Protein AF-A0A3D2JF75-F1 (afdb_monomer)

Mean predicted aligned error: 3.1 Å

Foldseek 3Di:
DLVVCVVVVPQEDEDDDACVVLLVSQLVCLVVVNAHAYEYEPPNDWPVSCVDPSNVVRVVRHHYHAPDDFQPPVVDVVNVVVQVCCVVPPVPDDGTSVVVVVVVVVVVVVVVVVVD

Secondary structure (DSSP, 8-state):
-HHHHHHTT-SEEEEES-HHHHHHHHHHHHHTT---EEEEETTS--GGGGGSTTTHHHHTT-EEE-SSSPTT-TTSHHHHHHHHHHHHH-TTPPP-HHHHHHHHHHHHHHHHHTT-

Radius of gyration: 17.29 Å; Cα contacts (8 Å, |Δi|>4): 123; chains: 1; bounding box: 42×23×51 Å

Structure (mmCIF, N/CA/C/O backbone):
data_AF-A0A3D2JF75-F1
#
_entry.id   AF-A0A3D2JF75-F1
#
loop_
_atom_site.group_PDB
_atom_site.id
_atom_site.type_symbol
_atom_site.label_atom_id
_atom_site.label_alt_id
_atom_site.label_comp_id
_atom_site.label_asym_id
_atom_site.label_entity_id
_atom_site.label_seq_id
_atom_site.pdbx_PDB_ins_code
_atom_site.Cartn_x
_atom_site.Cartn_y
_atom_site.Cartn_z
_atom_site.occupancy
_atom_site.B_iso_or_equiv
_atom_site.auth_seq_id
_atom_site.auth_comp_id
_atom_site.auth_asym_id
_atom_site.auth_atom_id
_atom_site.pdbx_PDB_model_num
ATOM 1 N N . GLN A 1 1 ? -22.174 0.464 4.956 1.00 88.56 1 GLN A N 1
ATOM 2 C CA . GLN A 1 1 ? -21.204 -0.648 4.861 1.00 88.56 1 GLN A CA 1
ATOM 3 C C . GLN A 1 1 ? -20.284 -0.706 6.083 1.00 88.56 1 GLN A C 1
ATOM 5 O O . GLN A 1 1 ? -20.389 -1.667 6.827 1.00 88.56 1 GLN A O 1
ATOM 10 N N . VAL A 1 2 ? -19.465 0.314 6.384 1.00 97.31 2 VAL A N 1
ATOM 11 C CA . VAL A 1 2 ? -18.534 0.272 7.544 1.00 97.31 2 VAL A CA 1
ATOM 12 C C . VAL A 1 2 ? -19.228 0.012 8.891 1.00 97.31 2 VAL A C 1
ATOM 14 O O . VAL A 1 2 ? -18.762 -0.807 9.676 1.00 97.31 2 VAL A O 1
ATOM 17 N N . SER A 1 3 ? -20.371 0.654 9.153 1.00 97.62 3 SER A N 1
ATOM 18 C CA . SER A 1 3 ? -21.162 0.418 10.371 1.00 97.62 3 SER A CA 1
ATOM 19 C C . SER A 1 3 ? -21.666 -1.024 10.491 1.00 97.62 3 SER A C 1
ATOM 21 O O . SER A 1 3 ? -21.643 -1.583 11.581 1.00 97.62 3 SER A O 1
ATOM 23 N N . GLN A 1 4 ? -22.069 -1.639 9.376 1.00 98.06 4 GLN A N 1
ATOM 24 C CA . GLN A 1 4 ? -22.524 -3.032 9.326 1.00 98.06 4 GLN A CA 1
ATOM 25 C C . GLN A 1 4 ? -21.364 -4.000 9.580 1.00 98.06 4 GLN A C 1
ATOM 27 O O . GLN A 1 4 ? -21.520 -4.920 10.372 1.00 98.06 4 GLN A O 1
ATOM 32 N N . LEU A 1 5 ? -20.187 -3.747 8.994 1.00 98.06 5 LEU A N 1
ATOM 33 C CA . LEU A 1 5 ? -18.969 -4.531 9.249 1.00 98.06 5 LEU A CA 1
ATOM 34 C C . LEU A 1 5 ? -18.535 -4.453 10.722 1.00 98.06 5 LEU A C 1
ATOM 36 O O . LEU A 1 5 ? -18.177 -5.461 11.329 1.00 98.06 5 LEU A O 1
ATOM 40 N N . LYS A 1 6 ? -18.615 -3.258 11.326 1.00 98.19 6 LYS A N 1
ATOM 41 C CA . LYS A 1 6 ? -18.369 -3.083 12.764 1.00 98.19 6 LYS A CA 1
ATOM 42 C C . LYS A 1 6 ? -19.377 -3.879 13.594 1.00 98.19 6 LYS A C 1
ATOM 44 O O . LYS A 1 6 ? -18.975 -4.593 14.509 1.00 98.19 6 LYS A O 1
ATOM 49 N N . ALA A 1 7 ? -20.667 -3.753 13.281 1.00 98.25 7 ALA A N 1
ATOM 50 C CA . ALA A 1 7 ? -21.745 -4.419 14.009 1.00 98.25 7 ALA A CA 1
ATOM 51 C C . ALA A 1 7 ? -21.677 -5.949 13.894 1.00 98.25 7 ALA A C 1
ATOM 53 O O . ALA A 1 7 ? -21.970 -6.639 14.864 1.00 98.25 7 ALA A O 1
ATOM 54 N N . SER A 1 8 ? -21.226 -6.482 12.754 1.00 98.31 8 SER A N 1
ATOM 55 C CA . SER A 1 8 ? -21.017 -7.922 12.571 1.00 98.31 8 SER A CA 1
ATOM 56 C C . SER A 1 8 ? -19.780 -8.457 13.301 1.00 98.31 8 SER A C 1
ATOM 58 O O . SER A 1 8 ? -19.530 -9.658 13.282 1.00 98.31 8 SER A O 1
ATOM 60 N N . GLY A 1 9 ? -18.966 -7.584 13.903 1.00 97.69 9 GLY A N 1
ATOM 61 C CA . GLY A 1 9 ? -17.740 -7.970 14.596 1.00 97.69 9 GLY A CA 1
ATOM 62 C C . GLY A 1 9 ? -16.598 -8.390 13.668 1.00 97.69 9 GLY A C 1
ATOM 63 O O . GLY A 1 9 ? -15.651 -9.020 14.147 1.00 97.69 9 GLY A O 1
ATOM 64 N N . ALA A 1 10 ? -16.653 -8.044 12.374 1.00 98.38 10 ALA A N 1
ATOM 65 C CA . ALA A 1 10 ? -15.636 -8.445 11.405 1.00 98.38 10 ALA A CA 1
ATOM 66 C C . ALA A 1 10 ? -14.235 -7.986 11.848 1.00 98.38 10 ALA A C 1
ATOM 68 O O . ALA A 1 10 ? -14.020 -6.816 12.178 1.00 9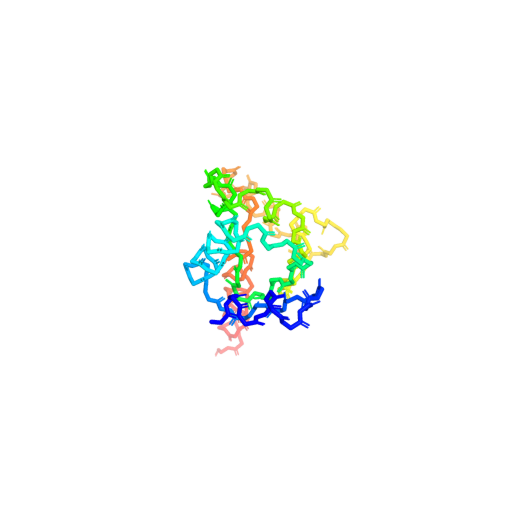8.38 10 ALA A O 1
ATOM 69 N N . LYS A 1 11 ? -13.285 -8.928 11.879 1.00 98.25 11 LYS A N 1
ATOM 70 C CA . LYS A 1 11 ? -11.900 -8.706 12.336 1.00 98.25 11 LYS A CA 1
ATOM 71 C C . LYS A 1 11 ? -10.917 -8.481 11.195 1.00 98.25 11 LYS A C 1
ATOM 73 O O . LYS A 1 11 ? -9.895 -7.844 11.412 1.00 98.25 11 LYS A O 1
ATOM 78 N N . TYR A 1 12 ? -11.260 -8.953 10.002 1.00 98.44 12 TYR A N 1
ATOM 79 C CA . TYR A 1 12 ? -10.502 -8.781 8.770 1.00 98.44 12 TYR A CA 1
ATOM 80 C C . TYR A 1 12 ? -11.440 -8.201 7.724 1.00 98.44 12 TYR A C 1
ATOM 82 O O . TYR A 1 12 ? -12.564 -8.686 7.571 1.00 98.44 12 TYR A O 1
ATOM 90 N N . VAL A 1 13 ? -10.998 -7.160 7.028 1.00 98.19 13 VAL A N 1
ATOM 91 C CA . VAL A 1 13 ? -11.780 -6.532 5.963 1.00 98.19 13 VAL A CA 1
ATOM 92 C C . VAL A 1 13 ? -10.902 -6.373 4.737 1.00 98.19 13 VAL A C 1
ATOM 94 O O . VAL A 1 13 ? -9.893 -5.669 4.763 1.00 98.19 13 VAL A O 1
ATOM 97 N N . PHE A 1 14 ? -11.319 -7.039 3.667 1.00 97.94 14 PHE A N 1
ATOM 98 C CA . PHE A 1 14 ? -10.686 -6.968 2.362 1.00 97.94 14 PHE A CA 1
ATOM 99 C C . PHE A 1 14 ? -11.308 -5.828 1.551 1.00 97.94 14 PHE A C 1
ATOM 101 O O . PHE A 1 14 ? -12.532 -5.751 1.433 1.00 97.94 14 PHE A O 1
ATOM 108 N N . ILE A 1 15 ? -10.479 -4.934 1.014 1.00 97.50 15 ILE A N 1
ATOM 109 C CA . ILE A 1 15 ? -10.903 -3.828 0.153 1.00 97.50 15 ILE A CA 1
ATOM 110 C C . ILE A 1 15 ? -10.265 -4.014 -1.220 1.00 97.50 15 ILE A C 1
ATOM 112 O O . ILE A 1 15 ? -9.043 -3.981 -1.350 1.00 97.50 15 ILE A O 1
ATOM 116 N N . THR A 1 16 ? -11.124 -4.111 -2.231 1.00 94.94 16 THR A N 1
ATOM 117 C CA . THR A 1 16 ? -10.781 -3.966 -3.648 1.00 94.94 16 THR A CA 1
ATOM 118 C C . THR A 1 16 ? -11.534 -2.752 -4.170 1.00 94.94 16 THR A C 1
ATOM 120 O O . THR A 1 16 ? -12.736 -2.807 -4.424 1.00 94.94 16 THR A O 1
ATOM 123 N N . ALA A 1 17 ? -10.843 -1.620 -4.241 1.00 95.31 17 ALA A N 1
ATOM 124 C CA . ALA A 1 17 ? -11.396 -0.345 -4.681 1.00 95.31 17 ALA A CA 1
ATOM 125 C C . ALA A 1 17 ? -10.261 0.567 -5.167 1.00 95.31 17 ALA A C 1
ATOM 127 O O . ALA A 1 17 ? -9.095 0.196 -5.100 1.00 95.31 17 ALA A O 1
ATOM 128 N N . ILE A 1 18 ? -10.592 1.768 -5.635 1.00 96.00 18 ILE A N 1
ATOM 129 C CA . ILE A 1 18 ? -9.602 2.820 -5.913 1.00 96.00 18 ILE A CA 1
ATOM 130 C C . ILE A 1 18 ? -9.206 3.569 -4.620 1.00 96.00 18 ILE A C 1
ATOM 132 O O . ILE A 1 18 ? -10.003 3.596 -3.674 1.00 96.00 18 ILE A O 1
ATOM 136 N N . PRO A 1 19 ? -8.042 4.252 -4.560 1.00 96.88 19 PRO A N 1
ATOM 137 C CA . PRO A 1 19 ? -7.544 4.877 -3.328 1.00 96.88 19 PRO A CA 1
ATOM 138 C C . PRO A 1 19 ? -8.494 5.908 -2.713 1.00 96.88 19 PRO A C 1
ATOM 140 O O . PRO A 1 19 ? -8.588 6.016 -1.492 1.00 96.88 19 PRO A O 1
ATOM 143 N N . THR A 1 20 ? -9.234 6.652 -3.537 1.00 97.12 20 THR A N 1
ATOM 144 C CA . THR A 1 20 ? -10.215 7.645 -3.070 1.00 97.12 20 THR A CA 1
ATOM 145 C C . THR A 1 20 ? -11.396 6.991 -2.352 1.00 97.12 20 THR A C 1
ATOM 147 O O . THR A 1 20 ? -11.828 7.475 -1.305 1.00 97.12 20 THR A O 1
ATOM 150 N N . ALA A 1 21 ? -11.878 5.851 -2.851 1.00 97.88 21 ALA A N 1
ATOM 151 C CA . ALA A 1 21 ? -12.902 5.058 -2.178 1.00 97.88 21 ALA A CA 1
ATOM 152 C C . ALA A 1 21 ? -12.362 4.455 -0.870 1.00 97.88 21 ALA A C 1
ATOM 154 O O . ALA A 1 21 ? -13.027 4.546 0.166 1.00 97.88 21 ALA A O 1
ATOM 155 N N . THR A 1 22 ? -11.129 3.932 -0.880 1.00 98.00 22 THR A N 1
ATOM 156 C CA . THR A 1 22 ? -10.450 3.463 0.339 1.00 98.00 22 THR A CA 1
ATOM 157 C C . THR A 1 22 ? -10.345 4.573 1.383 1.00 98.00 22 THR A C 1
ATOM 159 O O . THR A 1 22 ? -10.664 4.342 2.548 1.00 98.00 22 THR A O 1
ATOM 162 N N . ALA A 1 23 ? -9.974 5.794 0.989 1.00 98.00 23 ALA A N 1
ATOM 163 C CA . ALA A 1 23 ? -9.894 6.938 1.896 1.00 98.00 23 ALA A CA 1
ATOM 164 C C . ALA A 1 23 ? -11.234 7.217 2.594 1.00 98.00 23 ALA A C 1
ATOM 166 O O . ALA A 1 23 ? -11.264 7.431 3.807 1.00 98.00 23 ALA A O 1
ATOM 167 N N . GLY A 1 24 ? -12.343 7.154 1.850 1.00 98.00 24 GLY A N 1
ATOM 168 C CA . GLY A 1 24 ? -13.690 7.283 2.408 1.00 98.00 24 GLY A CA 1
ATOM 169 C C . GLY A 1 24 ? -14.012 6.179 3.418 1.00 98.00 24 GLY A C 1
ATOM 170 O O . GLY A 1 24 ? -14.430 6.470 4.539 1.00 98.00 24 GLY A O 1
ATOM 171 N N . ILE A 1 25 ? -13.754 4.918 3.057 1.00 98.12 25 ILE A N 1
ATOM 172 C CA . ILE A 1 25 ? -14.008 3.748 3.916 1.00 98.12 25 ILE A CA 1
ATOM 173 C C . ILE A 1 25 ? -13.206 3.837 5.219 1.00 98.12 25 ILE A C 1
ATOM 175 O O . ILE A 1 25 ? -13.774 3.734 6.310 1.00 98.12 25 ILE A O 1
ATOM 179 N N . ILE A 1 26 ? -11.897 4.070 5.113 1.00 98.25 26 ILE A N 1
ATOM 180 C CA . ILE A 1 26 ? -10.985 4.160 6.255 1.00 98.25 26 ILE A CA 1
ATOM 181 C C . ILE A 1 26 ? -11.307 5.390 7.110 1.00 98.25 26 ILE A C 1
ATOM 183 O O . ILE A 1 26 ? -11.326 5.294 8.336 1.00 98.25 26 ILE A O 1
ATOM 187 N N . GLY A 1 27 ? -11.640 6.527 6.494 1.00 97.81 27 GLY A N 1
ATOM 188 C CA . GLY A 1 27 ? -12.053 7.733 7.211 1.00 97.81 27 GLY A CA 1
ATOM 189 C C . GLY A 1 27 ? -13.336 7.526 8.020 1.00 97.81 27 GLY A C 1
ATOM 190 O O . GLY A 1 27 ? -13.418 7.944 9.178 1.00 97.81 27 GLY A O 1
ATOM 191 N N . THR A 1 28 ? -14.331 6.836 7.457 1.00 98.25 28 THR A N 1
ATOM 192 C CA . THR A 1 28 ? -15.535 6.440 8.201 1.00 98.25 28 THR A CA 1
ATOM 193 C C . THR A 1 28 ? -15.200 5.459 9.323 1.00 98.25 28 THR A C 1
ATOM 195 O O . THR A 1 28 ? -15.711 5.614 10.432 1.00 98.25 28 THR A O 1
ATOM 198 N N . ALA A 1 29 ? -14.330 4.477 9.080 1.00 98.06 29 ALA A N 1
ATOM 199 C CA . ALA A 1 29 ? -13.929 3.515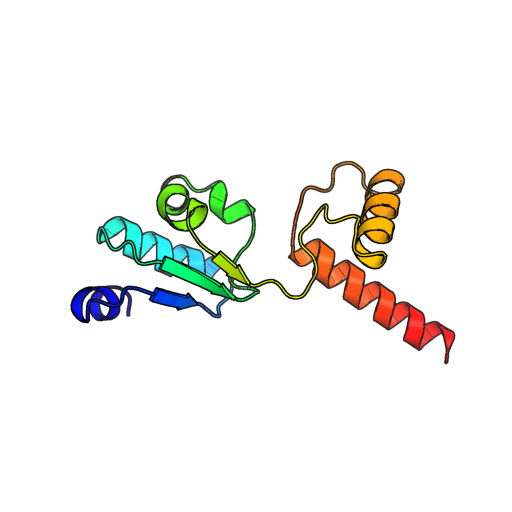 10.103 1.00 98.06 29 ALA A CA 1
ATOM 200 C C . ALA A 1 29 ? -13.212 4.183 11.282 1.00 98.06 29 ALA A C 1
ATOM 202 O O . ALA A 1 29 ? -13.538 3.893 12.434 1.00 98.06 29 ALA A O 1
ATOM 203 N N . TYR A 1 30 ? -12.326 5.141 10.999 1.00 97.38 30 TYR A N 1
ATOM 204 C CA . TYR A 1 30 ? -11.644 5.947 12.008 1.00 97.38 30 TYR A CA 1
ATOM 205 C C . TYR A 1 30 ? -12.642 6.701 12.895 1.00 97.38 30 TYR A C 1
ATOM 207 O O . TYR A 1 30 ? -12.604 6.559 14.116 1.00 97.38 30 TYR A O 1
ATOM 215 N N . LYS A 1 31 ? -13.607 7.414 12.293 1.00 97.44 31 LYS A N 1
ATOM 216 C CA . LYS A 1 31 ? -14.672 8.127 13.030 1.00 97.44 31 LYS A CA 1
ATOM 217 C C . LYS A 1 31 ? -15.521 7.198 13.901 1.00 97.44 31 LYS A C 1
ATOM 219 O O . LYS A 1 31 ? -15.994 7.605 14.956 1.00 97.44 31 LYS A O 1
ATOM 224 N N . LEU A 1 32 ? -15.722 5.956 13.463 1.00 97.44 32 LEU A N 1
ATOM 225 C CA . LEU A 1 32 ? -16.484 4.948 14.198 1.00 97.44 32 LEU A CA 1
ATOM 226 C C . LEU A 1 32 ? -15.640 4.177 15.223 1.00 97.44 32 LEU A C 1
ATOM 228 O O . LEU A 1 32 ? -16.187 3.293 15.885 1.00 97.44 32 LEU A O 1
ATOM 232 N N . GLY A 1 33 ? -14.335 4.437 15.347 1.00 96.50 33 GLY A N 1
ATOM 233 C CA . GLY A 1 33 ? -13.436 3.638 16.187 1.00 96.50 33 GLY A CA 1
ATOM 234 C C . GLY A 1 33 ? -13.381 2.162 15.769 1.00 96.50 33 GLY A C 1
ATOM 235 O O . GLY A 1 33 ? -13.224 1.281 16.612 1.00 96.50 33 GLY A O 1
ATOM 236 N N . TYR A 1 34 ? -13.592 1.869 14.483 1.00 98.00 34 TYR A N 1
ATOM 237 C CA . TYR A 1 34 ? -13.542 0.519 13.932 1.00 98.00 34 TYR A CA 1
ATOM 238 C C . TYR A 1 34 ? -12.162 0.252 13.328 1.00 98.00 34 TYR A C 1
ATOM 240 O O . TYR A 1 34 ? -11.781 0.863 12.334 1.00 98.00 34 TYR A O 1
ATOM 248 N N . ASN A 1 35 ? -11.410 -0.660 13.942 1.00 97.31 35 ASN A N 1
ATOM 249 C CA . ASN A 1 35 ? -10.027 -0.957 13.573 1.00 97.31 35 ASN A CA 1
ATOM 250 C C . ASN A 1 35 ? -9.814 -2.470 13.352 1.00 97.31 35 ASN A C 1
ATOM 252 O O . ASN A 1 35 ? -9.165 -3.115 14.179 1.00 97.31 35 ASN A O 1
ATOM 256 N N . PRO A 1 36 ? -10.414 -3.066 12.303 1.00 98.12 36 PRO A N 1
ATOM 257 C CA . PRO A 1 36 ? -10.088 -4.427 11.886 1.00 98.12 36 PRO A CA 1
ATOM 258 C C . PRO A 1 36 ? -8.684 -4.470 11.261 1.00 98.12 36 PRO A C 1
ATOM 260 O O . PRO A 1 36 ? -8.086 -3.434 10.968 1.00 98.12 36 PRO A O 1
ATOM 263 N N . GLN A 1 37 ? -8.185 -5.670 10.974 1.00 98.50 37 GLN A N 1
ATOM 264 C CA . GLN A 1 37 ? -7.092 -5.827 10.024 1.00 98.50 37 GLN A CA 1
ATOM 265 C C . GLN A 1 37 ? -7.595 -5.463 8.624 1.00 98.50 37 GLN A C 1
ATOM 267 O O . GLN A 1 37 ? -8.392 -6.186 8.021 1.00 98.50 37 GLN A O 1
ATOM 272 N N . TRP A 1 38 ? -7.119 -4.334 8.108 1.00 98.38 38 TRP A N 1
ATOM 273 C CA . TRP A 1 38 ? -7.365 -3.928 6.730 1.00 98.38 38 TRP A CA 1
ATOM 274 C C . TRP A 1 38 ? -6.439 -4.693 5.793 1.00 98.38 38 TRP A C 1
ATOM 276 O O . TRP A 1 38 ? -5.230 -4.761 6.027 1.00 98.38 38 TRP A O 1
ATOM 286 N N . ILE A 1 39 ? -7.017 -5.253 4.737 1.00 98.50 39 ILE A N 1
ATOM 287 C CA . ILE A 1 39 ? -6.301 -5.918 3.653 1.00 98.50 39 ILE A CA 1
ATOM 288 C C . ILE A 1 39 ? -6.654 -5.162 2.375 1.00 98.50 39 ILE A C 1
ATOM 290 O O . ILE A 1 39 ? -7.797 -5.189 1.921 1.00 98.50 39 ILE A O 1
ATOM 294 N N . LEU A 1 40 ? -5.691 -4.420 1.845 1.00 97.50 40 LEU A N 1
ATOM 295 C CA . LEU A 1 40 ? -5.854 -3.515 0.715 1.00 97.50 40 LEU A CA 1
ATOM 296 C C . LEU A 1 40 ? -5.292 -4.193 -0.525 1.00 97.50 40 LEU A C 1
ATOM 298 O O . LEU A 1 40 ? -4.076 -4.268 -0.701 1.00 97.50 40 LEU A O 1
ATOM 302 N N . GLN A 1 41 ? -6.172 -4.705 -1.372 1.00 95.75 41 GLN A N 1
ATOM 303 C CA . GLN A 1 41 ? -5.776 -5.333 -2.622 1.00 95.75 41 GLN A CA 1
ATOM 304 C C . GLN A 1 41 ? -5.699 -4.281 -3.720 1.00 95.75 41 GLN A C 1
ATOM 306 O O . GLN A 1 41 ? -6.598 -3.451 -3.867 1.00 95.75 41 GLN A O 1
ATOM 311 N N . SER A 1 42 ? -4.589 -4.278 -4.455 1.00 92.00 42 SER A N 1
ATOM 312 C CA . SER A 1 42 ? -4.313 -3.269 -5.476 1.00 92.00 42 SER A CA 1
ATOM 313 C C . SER A 1 42 ? -5.475 -3.140 -6.478 1.00 92.00 42 SER A C 1
ATOM 315 O O . SER A 1 42 ? -5.928 -4.149 -7.012 1.00 92.00 42 SER A O 1
ATOM 317 N N . PRO A 1 43 ? -6.009 -1.935 -6.741 1.00 93.00 43 PRO A N 1
ATOM 318 C CA . PRO A 1 43 ? -5.378 -0.632 -6.546 1.00 93.00 43 PRO A CA 1
ATOM 319 C C . PRO A 1 43 ? -5.846 0.115 -5.279 1.00 93.00 43 PRO A C 1
ATOM 321 O O . PRO A 1 43 ? -5.885 1.342 -5.260 1.00 93.00 43 PRO A O 1
ATOM 324 N N . ALA A 1 44 ? -6.225 -0.580 -4.202 1.00 96.38 44 ALA A N 1
ATOM 325 C CA . ALA A 1 44 ? -6.834 0.056 -3.027 1.00 96.38 44 ALA A CA 1
ATOM 326 C C . ALA A 1 44 ? -5.917 1.001 -2.235 1.00 96.38 44 ALA A C 1
ATOM 328 O O . ALA A 1 44 ? -6.415 1.725 -1.368 1.00 96.38 44 ALA A O 1
ATOM 329 N N . PHE A 1 45 ? -4.611 1.021 -2.500 1.00 95.44 45 PHE A N 1
ATOM 330 C CA . PHE A 1 45 ? -3.643 1.811 -1.750 1.00 95.44 45 PHE A CA 1
ATOM 331 C C . PHE A 1 45 ? -2.779 2.677 -2.668 1.00 95.44 45 PHE A C 1
ATOM 333 O O . PHE A 1 45 ? -2.220 2.201 -3.648 1.00 95.44 45 PHE A O 1
ATOM 340 N N . ALA A 1 46 ? -2.622 3.942 -2.281 1.00 93.62 46 ALA A N 1
ATOM 341 C CA . ALA A 1 46 ? -1.602 4.845 -2.793 1.00 93.62 46 ALA A CA 1
ATOM 342 C C . ALA A 1 46 ? -0.845 5.434 -1.601 1.00 93.62 46 ALA A C 1
ATOM 344 O O . ALA A 1 46 ? -1.464 5.774 -0.586 1.00 93.62 46 ALA A O 1
ATOM 345 N N . ILE A 1 47 ? 0.473 5.617 -1.725 1.00 91.81 47 ILE A N 1
ATOM 346 C CA . ILE A 1 47 ? 1.311 6.100 -0.615 1.00 91.81 47 ILE A CA 1
ATOM 347 C C . ILE A 1 47 ? 0.853 7.470 -0.089 1.00 91.81 47 ILE A C 1
ATOM 349 O O . ILE A 1 47 ? 0.926 7.737 1.111 1.00 91.81 47 ILE A O 1
ATOM 353 N N . GLY A 1 48 ? 0.277 8.304 -0.964 1.00 92.88 48 GLY A N 1
ATOM 354 C CA . GLY A 1 48 ? -0.296 9.604 -0.612 1.00 92.88 48 GLY A CA 1
ATOM 355 C C . GLY A 1 48 ? -1.410 9.539 0.440 1.00 92.88 48 GLY A C 1
ATOM 356 O O . GLY A 1 48 ? -1.606 10.505 1.173 1.00 92.88 48 GLY A O 1
ATOM 357 N N . LEU A 1 49 ? -2.090 8.397 0.605 1.00 95.62 49 LEU A N 1
ATOM 358 C CA . LEU A 1 49 ? -3.098 8.231 1.657 1.00 95.62 49 LEU A CA 1
ATOM 359 C C . LEU A 1 49 ? -2.501 8.343 3.071 1.00 95.62 49 LEU A C 1
ATOM 361 O O . LEU A 1 49 ? -3.187 8.781 3.995 1.00 95.62 49 LEU A O 1
ATOM 365 N N . LEU A 1 50 ? -1.218 8.000 3.247 1.00 95.19 50 LEU A N 1
ATOM 366 C CA . LEU A 1 50 ? -0.515 8.122 4.530 1.00 95.19 50 LEU A CA 1
ATOM 367 C C . LEU A 1 50 ? -0.232 9.578 4.929 1.00 95.19 50 LEU A C 1
ATOM 369 O O . LEU A 1 50 ? 0.074 9.835 6.096 1.00 95.19 50 LEU A O 1
ATOM 373 N N . ALA A 1 51 ? -0.349 10.526 3.994 1.00 95.00 51 ALA A N 1
ATOM 374 C CA . ALA A 1 51 ? -0.223 11.951 4.282 1.00 95.00 51 ALA A CA 1
ATOM 375 C C . ALA A 1 51 ? -1.467 12.524 4.981 1.00 95.00 51 ALA A C 1
ATOM 377 O O . ALA A 1 51 ? -1.394 13.609 5.553 1.00 95.00 51 ALA A O 1
ATOM 378 N N . VAL A 1 52 ? -2.599 11.807 4.973 1.00 96.06 52 VAL A N 1
ATOM 379 C CA . VAL A 1 52 ? -3.837 12.243 5.628 1.00 96.06 52 VAL A CA 1
ATOM 380 C C . VAL A 1 52 ? -3.827 11.798 7.098 1.00 96.06 52 VAL A C 1
ATOM 382 O O . VAL A 1 52 ? -3.942 10.595 7.367 1.00 96.06 52 VAL A O 1
ATOM 385 N N . PRO A 1 53 ? -3.756 12.724 8.079 1.00 94.50 53 PRO A N 1
ATOM 386 C CA . PRO A 1 53 ? -3.571 12.363 9.488 1.00 94.50 53 PRO A CA 1
ATOM 387 C C . PRO A 1 53 ? -4.650 11.428 10.044 1.00 94.50 53 PRO A C 1
ATOM 389 O O . PRO A 1 53 ? -4.341 10.533 10.822 1.00 94.50 53 PRO A O 1
ATOM 392 N N . ALA A 1 54 ? -5.903 11.590 9.608 1.00 93.75 54 ALA A N 1
ATOM 393 C CA . ALA A 1 54 ? -7.020 10.758 10.057 1.00 93.75 54 ALA A CA 1
ATOM 394 C C . ALA A 1 54 ? -6.973 9.315 9.519 1.00 93.75 54 ALA A C 1
ATOM 396 O O . ALA A 1 54 ? -7.563 8.420 10.117 1.00 93.75 54 ALA A O 1
ATOM 397 N N . LEU A 1 55 ? -6.288 9.070 8.398 1.00 97.56 55 LEU A N 1
ATOM 398 C CA . LEU A 1 55 ? -6.205 7.734 7.792 1.00 97.56 55 LEU A CA 1
ATOM 399 C C . LEU A 1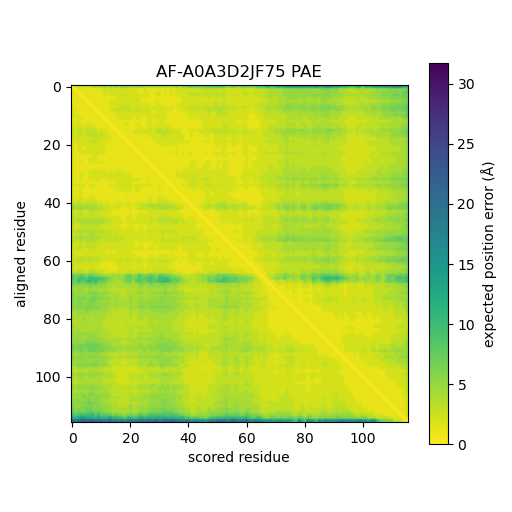 55 ? -4.996 6.955 8.308 1.00 97.56 55 LEU A C 1
ATOM 401 O O . LEU A 1 55 ? -5.056 5.733 8.466 1.00 97.56 55 LEU A O 1
ATOM 405 N N . LYS A 1 56 ? -3.905 7.672 8.600 1.00 97.19 56 LYS A N 1
ATOM 406 C CA . LYS A 1 56 ? -2.610 7.103 8.981 1.00 97.19 56 LYS A CA 1
ATOM 407 C C . LYS A 1 56 ? -2.689 6.041 10.095 1.00 97.19 56 LYS A C 1
ATOM 409 O O . LYS A 1 56 ? -2.097 4.984 9.898 1.00 97.19 56 LYS A O 1
ATOM 414 N N . PRO A 1 57 ? -3.438 6.212 11.207 1.00 96.62 57 PRO A N 1
ATOM 415 C CA . PRO A 1 57 ? -3.478 5.210 12.279 1.00 96.62 57 PRO A CA 1
ATOM 416 C C . PRO A 1 57 ? -3.987 3.830 11.845 1.00 96.62 57 PRO A C 1
ATOM 418 O O . PRO A 1 57 ? -3.536 2.819 12.384 1.00 96.62 57 PRO A O 1
ATOM 421 N N . LEU A 1 58 ? -4.921 3.794 10.890 1.00 97.75 58 LEU A N 1
ATOM 422 C CA . LEU A 1 58 ? -5.481 2.554 10.352 1.00 97.75 58 LEU A CA 1
ATOM 423 C C . LEU A 1 58 ? -4.629 2.021 9.192 1.00 97.75 58 LEU A C 1
ATOM 425 O O . LEU A 1 58 ? -4.361 0.824 9.125 1.00 97.75 58 LEU A O 1
ATOM 429 N N . LEU A 1 59 ? -4.154 2.906 8.309 1.00 97.44 59 LEU A N 1
ATOM 430 C CA . LEU A 1 59 ? -3.365 2.517 7.137 1.00 97.44 59 LEU A CA 1
ATOM 431 C C . LEU A 1 59 ? -1.956 2.031 7.482 1.00 97.44 59 LEU A C 1
ATOM 433 O O . LEU A 1 59 ? -1.472 1.106 6.842 1.00 97.44 59 LEU A O 1
ATOM 437 N N . SER A 1 60 ? -1.305 2.579 8.513 1.00 95.56 60 SER A N 1
ATOM 438 C CA . SER A 1 60 ? 0.032 2.126 8.934 1.00 95.56 60 SER A CA 1
ATOM 439 C C . SER A 1 60 ? 0.057 0.693 9.489 1.00 95.56 60 SER A C 1
ATOM 441 O O . SER A 1 60 ? 1.136 0.161 9.723 1.00 95.56 60 SER A O 1
ATOM 443 N N . LYS A 1 61 ? -1.110 0.074 9.715 1.00 95.56 61 LYS A N 1
ATOM 444 C CA . LYS A 1 61 ? -1.264 -1.326 10.148 1.00 95.56 61 LYS A CA 1
ATOM 445 C C . LYS A 1 61 ? -1.890 -2.212 9.065 1.00 95.56 61 LYS A C 1
ATOM 447 O O . LYS A 1 61 ? -2.099 -3.403 9.290 1.00 95.56 61 LYS A O 1
ATOM 452 N N . ALA A 1 62 ? -2.250 -1.632 7.922 1.00 97.38 62 ALA A N 1
ATOM 453 C CA . ALA A 1 62 ? -2.890 -2.361 6.843 1.00 97.38 62 ALA A CA 1
ATOM 454 C C . ALA A 1 62 ? -1.890 -3.285 6.142 1.00 97.38 62 ALA A C 1
ATOM 456 O O . ALA A 1 62 ? -0.701 -2.983 6.041 1.00 97.38 62 ALA A O 1
ATOM 457 N N . TRP A 1 63 ? -2.391 -4.399 5.622 1.00 97.31 63 TRP A N 1
ATOM 458 C CA . TRP A 1 63 ? -1.650 -5.222 4.676 1.00 97.31 63 TRP A CA 1
ATOM 459 C C . TRP A 1 63 ? -1.972 -4.742 3.274 1.00 97.31 63 TRP A C 1
ATOM 461 O O . TRP A 1 63 ? -3.143 -4.576 2.937 1.00 97.31 63 TRP A O 1
ATOM 471 N N . VAL A 1 64 ? -0.943 -4.518 2.466 1.00 94.50 64 VAL A N 1
ATOM 472 C CA . VAL A 1 64 ? -1.097 -4.148 1.061 1.00 94.50 64 VAL A CA 1
ATOM 473 C C . VAL A 1 64 ? -0.740 -5.363 0.221 1.00 94.50 64 VAL A C 1
ATOM 475 O O . VAL A 1 64 ? 0.371 -5.878 0.310 1.00 94.50 64 VAL A O 1
ATOM 478 N N . ILE A 1 65 ? -1.698 -5.827 -0.575 1.00 93.50 65 ILE A N 1
ATOM 479 C CA . ILE A 1 65 ? -1.505 -6.899 -1.549 1.00 93.50 65 ILE A CA 1
ATOM 480 C C . ILE A 1 65 ? -1.314 -6.226 -2.909 1.00 93.50 65 ILE A C 1
ATOM 482 O O . ILE A 1 65 ? -2.281 -5.745 -3.507 1.00 93.50 65 ILE A O 1
ATOM 486 N N . SER A 1 66 ? -0.059 -6.152 -3.356 1.00 87.19 66 SER A N 1
ATOM 487 C CA . SER A 1 66 ? 0.344 -5.543 -4.632 1.00 87.19 66 SER A CA 1
ATOM 488 C C . SER A 1 66 ? 0.457 -6.580 -5.761 1.00 87.19 66 SER A C 1
ATOM 490 O O . SER A 1 66 ? 0.345 -7.781 -5.517 1.00 87.19 66 SER A O 1
ATOM 492 N N . GLN A 1 67 ? 0.660 -6.119 -7.000 1.00 84.12 67 GLN A N 1
ATOM 493 C CA . GLN A 1 67 ? 0.800 -6.963 -8.196 1.00 84.12 67 GLN A CA 1
ATOM 494 C C . GLN A 1 67 ? 2.195 -7.586 -8.382 1.00 84.12 67 GLN A C 1
ATOM 496 O O . GLN A 1 67 ? 2.358 -8.437 -9.254 1.00 84.12 67 GLN A O 1
ATOM 501 N N . GLY A 1 68 ? 3.202 -7.164 -7.614 1.00 84.56 68 GLY A N 1
ATOM 502 C CA . GLY A 1 68 ? 4.594 -7.539 -7.853 1.00 84.56 68 GLY A CA 1
ATOM 503 C C . GLY A 1 68 ? 5.455 -7.586 -6.595 1.00 84.56 68 GLY A C 1
ATOM 504 O O . GLY A 1 68 ? 4.952 -7.630 -5.471 1.00 84.56 68 GLY A O 1
ATOM 505 N N . ALA A 1 69 ? 6.771 -7.605 -6.817 1.00 91.69 69 ALA A N 1
ATOM 506 C CA . ALA A 1 69 ? 7.767 -7.526 -5.756 1.00 91.69 69 ALA A CA 1
ATOM 507 C C . ALA A 1 69 ? 7.602 -6.236 -4.948 1.00 91.69 69 ALA A C 1
ATOM 509 O O . ALA A 1 69 ? 7.173 -5.216 -5.479 1.00 91.69 69 ALA A O 1
ATOM 510 N N . ALA A 1 70 ? 7.972 -6.266 -3.670 1.00 91.62 70 ALA A N 1
ATOM 511 C CA . ALA A 1 70 ? 8.003 -5.046 -2.879 1.00 91.62 70 ALA A CA 1
ATOM 512 C C . ALA A 1 70 ? 9.068 -4.086 -3.432 1.00 91.62 70 ALA A C 1
ATOM 514 O O . ALA A 1 70 ? 10.182 -4.513 -3.749 1.00 91.62 70 ALA A O 1
ATOM 515 N N . TRP A 1 71 ? 8.753 -2.788 -3.496 1.00 92.81 71 TRP A N 1
ATOM 516 C CA . TRP A 1 71 ? 9.735 -1.762 -3.843 1.00 92.81 71 TRP A CA 1
ATOM 517 C C . TRP A 1 71 ? 11.024 -1.932 -3.032 1.00 92.81 71 TRP A C 1
ATOM 519 O O . TRP A 1 71 ? 10.994 -1.948 -1.799 1.00 92.81 71 TRP A O 1
ATOM 529 N N . GLY A 1 72 ? 12.167 -1.996 -3.714 1.00 94.50 72 GLY A N 1
ATOM 530 C CA . GLY A 1 72 ? 13.471 -2.158 -3.064 1.00 94.50 72 GLY A CA 1
ATOM 531 C C . GLY A 1 72 ? 13.919 -3.607 -2.869 1.00 94.50 72 GLY A C 1
ATOM 532 O O . GLY A 1 72 ? 15.059 -3.816 -2.459 1.00 94.50 72 GLY A O 1
ATOM 533 N N . ASP A 1 73 ? 13.083 -4.601 -3.179 1.00 95.69 73 ASP A N 1
ATOM 534 C CA . ASP A 1 73 ? 13.483 -6.009 -3.157 1.00 95.69 73 ASP A CA 1
ATOM 535 C C . ASP A 1 73 ? 14.393 -6.337 -4.351 1.00 95.69 73 ASP A C 1
ATOM 537 O O . ASP A 1 73 ? 13.954 -6.767 -5.419 1.00 95.69 73 ASP A O 1
ATOM 541 N N . THR A 1 74 ? 15.695 -6.122 -4.170 1.00 96.31 74 THR A N 1
ATOM 542 C CA . THR A 1 74 ? 16.714 -6.378 -5.195 1.00 96.31 74 THR A CA 1
ATOM 543 C C . THR A 1 74 ? 17.010 -7.862 -5.409 1.00 96.31 74 THR A C 1
ATOM 545 O O . THR A 1 74 ? 17.788 -8.190 -6.306 1.00 96.31 74 THR A O 1
ATOM 548 N N . SER A 1 75 ? 16.385 -8.771 -4.646 1.00 97.12 75 SER A N 1
ATOM 549 C CA . SER A 1 75 ? 16.449 -10.207 -4.942 1.00 97.12 75 SER A CA 1
ATOM 550 C C . SER A 1 75 ? 15.633 -10.575 -6.187 1.00 97.12 75 SER A C 1
ATOM 552 O O . SER A 1 75 ? 15.904 -11.594 -6.823 1.00 97.12 75 SER A O 1
ATOM 554 N N . VAL A 1 76 ? 14.681 -9.719 -6.580 1.00 96.75 76 VAL A N 1
ATOM 555 C CA . VAL A 1 76 ? 13.896 -9.861 -7.807 1.00 96.75 76 VAL A CA 1
ATOM 556 C C . VAL A 1 76 ? 14.585 -9.099 -8.948 1.00 96.75 76 VAL A C 1
ATOM 558 O O . VAL A 1 76 ? 14.642 -7.867 -8.907 1.00 96.75 76 VAL A O 1
ATOM 561 N N . PRO A 1 77 ? 15.067 -9.780 -10.011 1.00 96.00 77 PRO A N 1
ATOM 56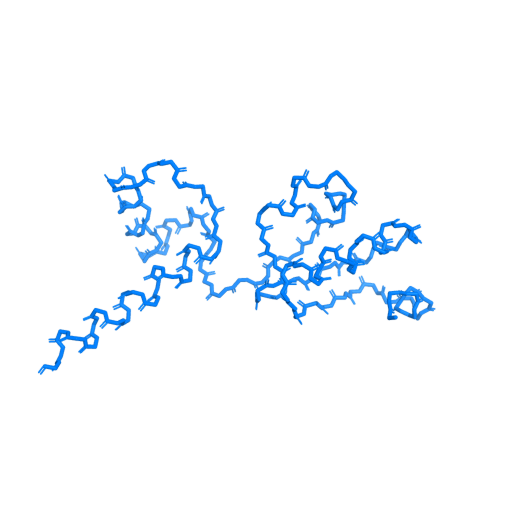2 C CA . PRO A 1 77 ? 15.851 -9.134 -11.069 1.00 96.00 77 PRO A CA 1
ATOM 563 C C . PRO A 1 77 ? 15.148 -7.952 -11.749 1.00 96.00 77 PRO A C 1
ATOM 565 O O . PRO A 1 77 ? 15.775 -6.929 -12.004 1.00 96.00 77 PRO A O 1
ATOM 568 N N . ALA A 1 78 ? 13.838 -8.060 -11.994 1.00 94.19 78 ALA A N 1
ATOM 569 C CA . ALA A 1 78 ? 13.057 -6.988 -12.615 1.00 94.19 78 ALA A CA 1
ATOM 570 C C . ALA A 1 78 ? 12.961 -5.733 -11.726 1.00 94.19 78 ALA A C 1
ATOM 572 O O . ALA A 1 78 ? 13.045 -4.616 -12.227 1.00 94.19 78 ALA A O 1
ATOM 573 N N . MET A 1 79 ? 12.853 -5.904 -10.403 1.00 96.62 79 MET A N 1
ATOM 574 C CA . MET A 1 79 ? 12.869 -4.790 -9.450 1.00 96.62 79 MET A CA 1
ATOM 575 C C . MET A 1 79 ? 14.258 -4.145 -9.394 1.00 96.62 79 MET A C 1
ATOM 577 O O . MET A 1 79 ? 14.371 -2.922 -9.427 1.00 96.62 79 MET A O 1
ATOM 581 N N . ALA A 1 80 ? 15.328 -4.948 -9.381 1.00 97.62 80 ALA A N 1
ATOM 582 C CA . ALA A 1 80 ? 16.694 -4.429 -9.439 1.00 97.62 80 ALA A CA 1
ATOM 583 C C . ALA A 1 80 ? 16.939 -3.593 -10.710 1.00 97.62 80 ALA A C 1
ATOM 585 O O . ALA A 1 80 ? 17.509 -2.506 -10.615 1.00 97.62 80 ALA A O 1
ATOM 586 N N . GLN A 1 81 ? 16.464 -4.061 -11.869 1.00 97.69 81 GLN A N 1
ATOM 587 C CA . GLN A 1 81 ? 16.545 -3.323 -13.132 1.00 97.69 81 GLN A CA 1
ATOM 588 C C . GLN A 1 81 ? 15.752 -2.009 -13.077 1.00 97.69 81 GLN A C 1
ATOM 590 O O . GLN A 1 81 ? 16.311 -0.948 -13.354 1.00 97.69 81 GLN A O 1
ATOM 595 N N . MET A 1 82 ? 14.495 -2.050 -12.625 1.00 97.50 82 MET A N 1
ATOM 596 C CA . MET A 1 82 ? 13.665 -0.850 -12.478 1.00 97.50 82 MET A CA 1
ATOM 597 C C . MET A 1 82 ? 14.334 0.201 -11.581 1.00 97.50 82 MET A C 1
ATOM 599 O O . MET A 1 82 ? 14.340 1.384 -11.910 1.00 97.50 82 MET A O 1
ATOM 603 N N . LEU A 1 83 ? 14.933 -0.210 -10.459 1.00 97.44 83 LEU A N 1
ATOM 604 C CA . LEU A 1 83 ? 15.620 0.705 -9.541 1.00 97.44 83 LEU A CA 1
ATOM 605 C C . LEU A 1 83 ? 16.886 1.320 -10.155 1.00 97.44 83 LEU A C 1
ATOM 607 O O . LEU A 1 83 ? 17.185 2.485 -9.884 1.00 97.44 83 LEU A O 1
ATOM 611 N N . GLN A 1 84 ? 17.611 0.578 -10.998 1.00 98.38 84 GLN A N 1
ATOM 612 C CA . GLN A 1 84 ? 18.734 1.126 -11.767 1.00 98.38 84 GLN A CA 1
ATOM 613 C C . GLN A 1 84 ? 18.254 2.186 -12.766 1.00 98.38 84 GLN A C 1
ATOM 615 O O . GLN A 1 84 ? 18.839 3.270 -12.839 1.00 98.38 84 GLN A O 1
ATOM 620 N N . ASP A 1 85 ? 17.158 1.918 -13.477 1.00 98.12 85 ASP A N 1
ATOM 621 C CA . ASP A 1 85 ? 16.576 2.868 -14.428 1.00 98.12 85 ASP A CA 1
ATOM 622 C C . ASP A 1 85 ? 16.035 4.115 -13.723 1.00 98.12 85 ASP A C 1
ATOM 624 O O . ASP A 1 85 ? 16.309 5.237 -14.152 1.00 98.12 85 ASP A O 1
ATOM 628 N N . VAL A 1 86 ? 15.352 3.946 -12.588 1.00 98.00 86 VAL A N 1
ATOM 629 C CA . VAL A 1 86 ? 14.924 5.050 -11.719 1.00 98.00 86 VAL A CA 1
ATOM 630 C C . VAL A 1 86 ? 16.125 5.886 -11.288 1.00 98.00 86 VAL A C 1
ATOM 632 O O . VAL A 1 86 ? 16.102 7.105 -11.444 1.00 98.00 86 VAL A O 1
ATOM 635 N N . SER A 1 87 ? 17.204 5.260 -10.813 1.00 97.94 87 SER A N 1
ATOM 636 C CA . SER A 1 87 ? 18.400 5.993 -10.390 1.00 97.94 87 SER A CA 1
ATOM 637 C C . SER A 1 87 ? 19.033 6.799 -11.526 1.00 97.94 87 SER A C 1
ATOM 639 O O . SER A 1 87 ? 19.613 7.854 -11.267 1.00 97.94 87 SER A O 1
ATOM 641 N N . LYS A 1 88 ? 18.952 6.307 -12.765 1.00 98.50 88 LYS A N 1
ATOM 642 C CA . LYS A 1 88 ? 19.545 6.951 -13.939 1.00 98.50 88 LYS A CA 1
ATOM 643 C C . LYS A 1 88 ? 18.669 8.061 -14.517 1.00 98.50 88 LYS A C 1
ATOM 645 O O . LYS A 1 88 ? 19.188 9.113 -14.882 1.00 98.50 88 LYS A O 1
ATOM 650 N N . TYR A 1 89 ? 17.368 7.816 -14.638 1.00 97.88 89 TYR A N 1
ATOM 651 C CA . TYR A 1 89 ? 16.463 8.659 -15.420 1.00 97.88 89 TYR A CA 1
ATOM 652 C C . TYR A 1 89 ? 15.503 9.484 -14.565 1.00 97.88 89 TYR A C 1
ATOM 654 O O . TYR A 1 89 ? 15.091 10.561 -14.995 1.00 97.88 89 TYR A O 1
ATOM 662 N N . PHE A 1 90 ? 15.158 9.025 -13.360 1.00 97.25 90 PHE A N 1
ATOM 663 C CA . PHE A 1 90 ? 14.252 9.751 -12.473 1.00 97.25 90 PHE A CA 1
ATOM 664 C C . PHE A 1 90 ? 14.578 9.541 -10.981 1.00 97.25 90 PHE A C 1
ATOM 666 O O . PHE A 1 90 ? 13.764 9.005 -10.229 1.00 97.25 90 PHE A O 1
ATOM 673 N N . PRO A 1 91 ? 15.753 9.999 -10.505 1.00 96.62 91 PRO A N 1
ATOM 674 C CA . PRO A 1 91 ? 16.268 9.667 -9.169 1.00 96.62 91 PRO A CA 1
ATOM 675 C C . P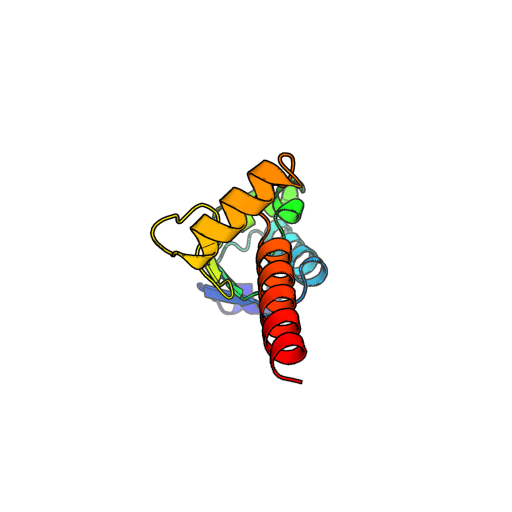RO A 1 91 ? 15.421 10.199 -8.001 1.00 96.62 91 PRO A C 1
ATOM 677 O O . PRO A 1 91 ? 15.654 9.836 -6.853 1.00 96.62 91 PRO A O 1
ATOM 680 N N . GLN A 1 92 ? 14.452 11.078 -8.268 1.00 96.56 92 GLN A N 1
ATOM 681 C CA . GLN A 1 92 ?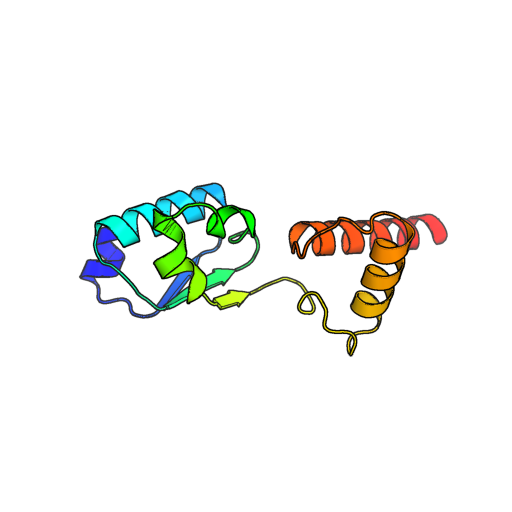 13.529 11.606 -7.261 1.00 96.56 92 GLN A CA 1
ATOM 682 C C . GLN A 1 92 ? 12.269 10.742 -7.080 1.00 96.56 92 GLN A C 1
ATOM 684 O O . GLN A 1 92 ? 11.474 11.028 -6.178 1.00 96.56 92 GLN A O 1
ATOM 689 N N . GLN A 1 93 ? 12.069 9.709 -7.910 1.00 96.25 93 GLN A N 1
ATOM 690 C CA . GLN A 1 93 ? 10.946 8.786 -7.777 1.00 96.25 93 GLN A CA 1
ATOM 691 C C . GLN A 1 93 ? 10.969 8.130 -6.396 1.00 96.25 93 GLN A C 1
ATOM 693 O O . GLN A 1 93 ? 11.958 7.536 -5.966 1.00 96.25 93 GLN A O 1
ATOM 698 N N . LYS A 1 94 ? 9.841 8.232 -5.700 1.00 94.38 94 LYS A N 1
ATOM 699 C CA . LYS A 1 94 ? 9.625 7.573 -4.411 1.00 94.38 94 LYS A CA 1
ATOM 700 C C . LYS A 1 94 ? 8.971 6.207 -4.628 1.00 94.38 94 LYS A C 1
ATOM 702 O O . LYS A 1 94 ? 8.399 5.987 -5.691 1.00 94.38 94 LYS A O 1
ATOM 707 N N . PRO A 1 95 ? 8.987 5.318 -3.623 1.00 92.38 95 PRO A N 1
ATOM 708 C CA . PRO A 1 95 ? 8.232 4.077 -3.697 1.00 92.38 95 PRO A CA 1
ATOM 709 C C . PRO A 1 95 ? 6.762 4.311 -4.048 1.00 92.38 95 PRO A C 1
ATOM 711 O O . PRO A 1 95 ? 6.061 5.038 -3.337 1.00 92.38 95 PRO A O 1
ATOM 714 N N . ASP A 1 96 ? 6.315 3.707 -5.147 1.00 91.88 96 ASP A N 1
ATOM 715 C CA . ASP A 1 96 ? 4.948 3.832 -5.647 1.00 91.88 96 ASP A CA 1
ATOM 716 C C . ASP A 1 96 ? 4.558 2.595 -6.472 1.00 91.88 96 ASP A C 1
ATOM 718 O O . ASP A 1 96 ? 5.148 2.320 -7.516 1.00 91.88 96 ASP A O 1
ATOM 722 N N . GLY A 1 97 ? 3.534 1.863 -6.023 1.00 90.50 97 GLY A N 1
ATOM 723 C CA . GLY A 1 97 ? 3.043 0.674 -6.725 1.00 90.50 97 GLY A CA 1
ATOM 724 C C . GLY A 1 97 ? 2.412 0.975 -8.090 1.00 90.50 97 GLY A C 1
ATOM 725 O O . GLY A 1 97 ? 2.390 0.106 -8.957 1.00 90.50 97 GLY A O 1
ATOM 726 N N . TYR A 1 98 ? 1.936 2.202 -8.332 1.00 92.38 98 TYR A N 1
ATOM 727 C CA . TYR A 1 98 ? 1.465 2.607 -9.661 1.00 92.38 98 TYR A CA 1
ATOM 728 C C . TYR A 1 98 ? 2.620 2.858 -10.626 1.00 92.38 98 TYR A C 1
ATOM 730 O O . TYR A 1 98 ? 2.477 2.610 -11.823 1.00 92.38 98 TYR A O 1
ATOM 738 N N . PHE A 1 99 ? 3.766 3.319 -10.116 1.00 94.31 99 PHE A N 1
ATOM 739 C CA . PHE A 1 99 ? 4.977 3.435 -10.923 1.00 94.31 99 PHE A CA 1
ATOM 740 C C . PHE A 1 99 ? 5.468 2.048 -11.351 1.00 94.31 99 PHE A C 1
ATOM 742 O O . PHE A 1 99 ? 5.716 1.834 -12.534 1.00 94.31 99 PHE A O 1
ATOM 749 N N . GLU A 1 100 ? 5.536 1.096 -10.412 1.00 93.31 100 GLU A N 1
ATOM 750 C CA . GLU A 1 100 ? 5.880 -0.306 -10.702 1.00 93.31 100 GLU A CA 1
ATOM 751 C C . GLU A 1 100 ? 4.955 -0.905 -11.771 1.00 93.31 100 GLU A C 1
ATOM 753 O O . GLU A 1 100 ? 5.421 -1.522 -12.730 1.00 93.31 100 GLU A O 1
ATOM 758 N N . PHE A 1 101 ? 3.645 -0.683 -11.627 1.00 92.81 101 PHE A N 1
ATOM 759 C CA . PHE A 1 101 ? 2.642 -1.148 -12.580 1.00 92.81 101 PHE A CA 1
ATOM 760 C C . PHE A 1 101 ? 2.885 -0.587 -1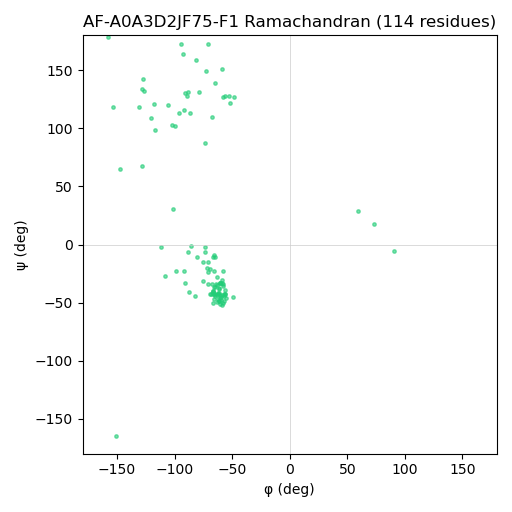3.990 1.00 92.81 101 PHE A C 1
ATOM 762 O O . PHE A 1 101 ? 2.998 -1.359 -14.942 1.00 92.81 101 PHE A O 1
ATOM 769 N N . GLY A 1 102 ? 3.037 0.735 -14.122 1.00 94.88 102 GLY A N 1
ATOM 770 C CA . GLY A 1 102 ? 3.272 1.380 -15.417 1.00 94.88 102 GLY A CA 1
ATOM 771 C C . GLY A 1 102 ? 4.610 0.993 -16.056 1.00 94.88 102 GLY A C 1
ATOM 772 O O . GLY A 1 102 ? 4.679 0.797 -17.269 1.00 94.88 102 GLY A O 1
ATOM 773 N N . TYR A 1 103 ? 5.664 0.819 -15.251 1.00 95.81 103 TYR A N 1
ATOM 774 C CA . TYR A 1 103 ? 6.950 0.309 -15.731 1.00 95.81 103 TYR A CA 1
ATOM 775 C C . TYR A 1 103 ? 6.784 -1.095 -16.333 1.00 95.81 103 TYR A C 1
ATOM 777 O O . TYR A 1 103 ? 7.199 -1.331 -17.468 1.00 95.81 103 TYR A O 1
ATOM 785 N N . GLY A 1 104 ? 6.085 -1.999 -15.637 1.00 94.50 104 GLY A N 1
ATOM 786 C CA . GLY A 1 104 ? 5.790 -3.341 -16.146 1.00 94.50 104 GLY A CA 1
ATOM 787 C C . GLY A 1 104 ? 4.964 -3.343 -17.439 1.00 94.50 104 GLY A C 1
ATOM 788 O O . GLY A 1 104 ? 5.294 -4.070 -18.377 1.00 94.50 104 GLY A O 1
ATOM 789 N N . GLU A 1 105 ? 3.928 -2.505 -17.537 1.00 95.88 105 GLU A N 1
ATOM 790 C CA . GLU A 1 105 ? 3.146 -2.353 -18.776 1.00 95.88 105 GLU A CA 1
ATOM 791 C C . GLU A 1 105 ? 4.003 -1.851 -19.949 1.00 95.88 105 GLU A C 1
ATOM 793 O O . GLU A 1 105 ? 3.838 -2.307 -21.088 1.00 95.88 105 GLU A O 1
ATOM 798 N N . SER A 1 106 ? 4.947 -0.944 -19.680 1.00 96.69 106 SER A N 1
ATOM 799 C CA . SER A 1 106 ? 5.859 -0.416 -20.698 1.00 96.69 106 SER A CA 1
ATOM 800 C C . SER A 1 106 ? 6.824 -1.482 -21.228 1.00 96.69 106 SER A C 1
ATOM 802 O O . SER A 1 106 ? 6.997 -1.593 -22.443 1.00 96.69 106 SER A O 1
ATOM 804 N N . GLU A 1 107 ? 7.352 -2.340 -20.350 1.00 95.31 107 GLU A N 1
ATOM 805 C CA . GLU A 1 107 ? 8.222 -3.462 -20.717 1.00 95.31 107 GLU A CA 1
ATOM 806 C C . GLU A 1 107 ? 7.481 -4.480 -21.596 1.00 95.31 107 GLU A C 1
ATOM 808 O O . GLU A 1 107 ? 7.994 -4.925 -22.628 1.00 95.31 107 GLU A O 1
ATOM 813 N N . ILE A 1 108 ? 6.234 -4.808 -21.236 1.00 95.94 108 ILE A N 1
ATOM 814 C CA . ILE A 1 108 ? 5.379 -5.703 -22.031 1.00 95.94 108 ILE A CA 1
ATOM 815 C C . ILE A 1 108 ? 5.116 -5.098 -23.413 1.00 95.94 108 ILE A C 1
ATOM 817 O O . ILE A 1 108 ? 5.264 -5.781 -24.431 1.00 95.94 108 ILE A O 1
ATOM 821 N N . THR A 1 109 ? 4.762 -3.814 -23.461 1.00 97.94 109 THR A N 1
ATOM 822 C CA . THR A 1 109 ? 4.499 -3.099 -24.716 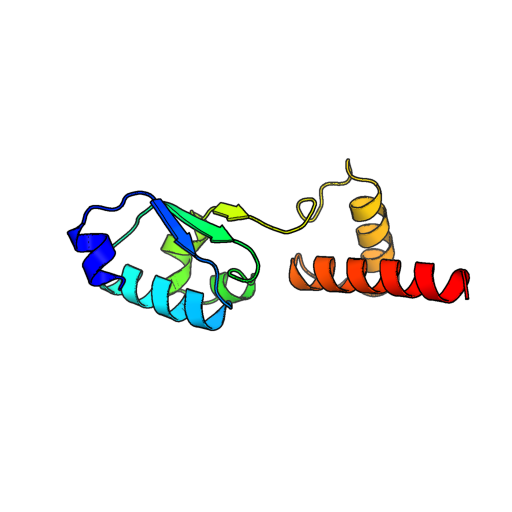1.00 97.94 109 THR A CA 1
ATOM 823 C C . THR A 1 109 ? 5.739 -3.090 -25.611 1.00 97.94 109 THR A C 1
ATOM 825 O O . THR A 1 109 ? 5.650 -3.428 -26.793 1.00 97.94 109 THR A O 1
ATOM 828 N N . TYR A 1 110 ? 6.912 -2.787 -25.050 1.00 97.00 110 TYR A N 1
ATOM 829 C CA . TYR A 1 110 ? 8.184 -2.823 -25.770 1.00 97.00 110 TYR A CA 1
ATOM 830 C C . TYR A 1 110 ? 8.491 -4.221 -26.329 1.00 97.00 110 TYR A C 1
ATOM 832 O O . TYR A 1 110 ? 8.847 -4.359 -27.503 1.00 97.00 110 TYR A O 1
ATOM 840 N N . ALA A 1 111 ? 8.301 -5.270 -25.526 1.00 96.50 111 ALA A N 1
ATOM 841 C CA . ALA A 1 111 ? 8.534 -6.647 -25.950 1.00 96.50 111 ALA A CA 1
ATOM 842 C C . ALA A 1 111 ? 7.607 -7.086 -27.098 1.00 96.50 111 ALA A C 1
ATOM 844 O O . ALA A 1 111 ? 8.040 -7.846 -27.968 1.00 96.50 111 ALA A O 1
ATOM 845 N N . ILE A 1 112 ? 6.355 -6.613 -27.116 1.00 97.81 112 ILE A N 1
ATOM 846 C CA . ILE A 1 112 ? 5.416 -6.843 -28.224 1.00 97.81 112 ILE A CA 1
ATOM 847 C C . ILE A 1 112 ? 5.900 -6.116 -29.482 1.00 97.81 112 ILE A C 1
ATOM 849 O O . ILE A 1 112 ? 6.029 -6.746 -30.530 1.00 97.81 112 ILE A O 1
ATOM 853 N N . LEU A 1 113 ? 6.223 -4.823 -29.374 1.00 97.69 113 LEU A N 1
ATOM 854 C CA . LEU A 1 113 ? 6.670 -4.007 -30.509 1.00 97.69 113 LEU A CA 1
ATOM 855 C C . LEU A 1 113 ? 7.960 -4.530 -31.148 1.00 97.69 113 LEU A C 1
ATOM 857 O O . LEU A 1 113 ? 8.117 -4.442 -32.355 1.00 97.69 113 LEU A O 1
ATOM 861 N N . LYS A 1 114 ? 8.869 -5.112 -30.361 1.00 96.19 114 LYS A N 1
ATOM 862 C CA . LYS A 1 114 ? 10.120 -5.699 -30.865 1.00 96.19 114 LYS A CA 1
ATOM 863 C C . LYS A 1 114 ? 9.914 -6.977 -31.692 1.00 96.19 114 LYS A C 1
ATOM 865 O O . LYS A 1 114 ? 10.822 -7.380 -32.415 1.00 96.19 114 LYS A O 1
ATOM 870 N N . LYS A 1 115 ? 8.774 -7.656 -31.525 1.00 94.12 115 LYS A N 1
ATOM 871 C CA . LYS A 1 115 ? 8.434 -8.882 -32.266 1.00 94.12 115 LYS A CA 1
ATOM 872 C C . LYS A 1 115 ? 7.647 -8.616 -33.550 1.00 94.12 115 LYS A C 1
ATOM 874 O O . LYS A 1 115 ? 7.613 -9.513 -34.390 1.00 94.12 115 LYS A O 1
ATOM 879 N N . ALA A 1 116 ? 6.968 -7.472 -33.637 1.00 76.19 116 ALA A N 1
ATOM 880 C CA . ALA A 1 116 ? 6.235 -7.034 -34.824 1.00 76.19 116 ALA A CA 1
ATOM 881 C C . ALA A 1 116 ? 7.203 -6.575 -35.923 1.00 76.19 116 ALA A C 1
ATOM 883 O O . ALA A 1 116 ? 6.862 -6.794 -37.106 1.00 76.19 116 ALA A O 1
#

pLDDT: mean 95.77, std 3.25, range [76.19, 98.5]

Sequence (116 aa):
QVSQLKASGAKYVFITAIPTATAGIIGTAYKLGYNPQWILQSPAFAIGLLAVPALKPLLSKAWVISQGAAWGDTSVPAMAQMLQDVSKYFPQQKPDGYFEFGYGESEITYAILKKA

Nearest PDB structures (foldseek):
  4n03-assembly1_A  TM=7.903E-01  e=2.617E-04  Thermomonospora curvata DSM 43183
  4xas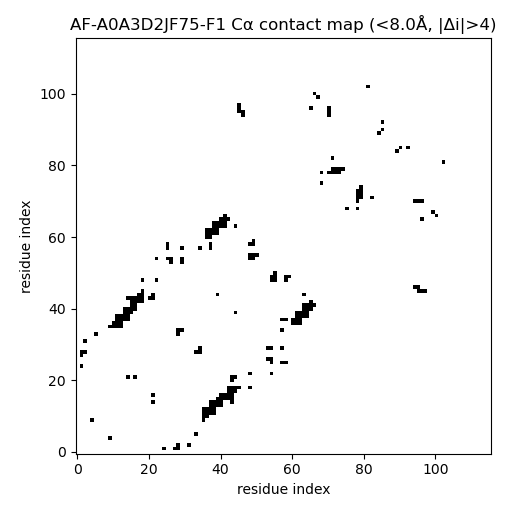-assembly1_B  TM=6.752E-01  e=3.948E-02  Homo sapiens
  3eaf-assembly1_A  TM=7.460E-01  e=1.091E-01  Aeropyrum pernix
  4xaq-assembly1_A  TM=7.269E-01  e=1.091E-01  Homo sapiens
  4xaq-assembly1_B  TM=5.075E-01  e=4.838E-02  Homo sapiens

Solvent-accessible surface area (backbone atoms only — not comparable to full-atom values): 6811 Å² total; per-residue (Å²): 106,67,69,56,44,52,70,70,63,55,56,66,45,80,41,81,41,50,38,70,58,38,50,53,53,46,42,52,22,50,78,66,72,50,80,50,48,40,34,29,32,67,58,20,69,52,74,73,55,60,73,38,76,74,33,26,78,61,56,79,66,38,45,76,46,67,97,66,82,61,84,85,44,58,89,41,66,69,52,39,50,51,53,53,49,33,59,73,77,43,68,81,69,68,87,45,74,68,56,55,49,52,52,52,54,49,54,53,50,50,58,52,61,75,72,109